Protein AF-A0A351QWR1-F1 (afdb_monomer_lite)

Sequence (88 aa):
MNKIENLLKIRKISLACLFLSVPLCFIGVFSTSALFAIIGISLFLIFILLSILFWKCPYCNYRLPMKFDKDSDIDSVYQCPYCNKKFN

Secondary structure (DSSP, 8-state):
--HHHHHHHHHHHHHHHHHHHHHHHHHHHHSS-HHHHHHHHHHHHHHHHHHHHHSB-TTT-PBPP----TTTSSSS--B-TTT--B--

Structure (mmCIF, N/CA/C/O backbone):
data_AF-A0A351QWR1-F1
#
_entry.id   AF-A0A351QWR1-F1
#
loop_
_atom_site.group_PDB
_atom_site.id
_atom_site.type_symbol
_atom_site.label_atom_id
_atom_site.label_alt_id
_atom_site.label_comp_id
_atom_site.label_asym_id
_atom_site.label_entity_id
_atom_site.label_seq_id
_atom_site.pdbx_PDB_ins_code
_atom_site.Cartn_x
_atom_site.Cartn_y
_atom_site.Cartn_z
_atom_site.occupancy
_atom_site.B_iso_or_equiv
_atom_site.auth_seq_id
_atom_site.auth_comp_id
_atom_site.auth_asym_id
_atom_site.auth_atom_id
_atom_site.pdbx_PDB_model_num
ATOM 1 N N . MET A 1 1 ? -0.638 12.025 19.273 1.00 49.25 1 MET A N 1
ATOM 2 C CA . MET A 1 1 ? -0.486 11.264 18.014 1.00 49.25 1 MET A CA 1
ATOM 3 C C . MET A 1 1 ? -1.109 9.897 18.222 1.00 49.25 1 MET A C 1
ATOM 5 O O . MET A 1 1 ? -0.519 9.056 18.894 1.00 49.25 1 MET A O 1
ATOM 9 N N . ASN A 1 2 ? -2.332 9.708 17.734 1.00 70.56 2 ASN A N 1
ATOM 10 C CA . ASN A 1 2 ? -3.085 8.475 17.941 1.00 70.56 2 ASN A CA 1
ATOM 11 C C . ASN A 1 2 ? -2.539 7.372 17.024 1.00 70.56 2 ASN A C 1
ATOM 13 O O . ASN A 1 2 ? -2.188 7.610 15.868 1.00 70.56 2 ASN A O 1
ATOM 17 N N . LYS A 1 3 ? -2.488 6.129 17.521 1.00 70.12 3 LYS A N 1
ATOM 18 C CA . LYS A 1 3 ? -2.037 4.947 16.754 1.00 70.12 3 LYS A CA 1
ATOM 19 C C . LYS A 1 3 ? -2.772 4.809 15.410 1.00 70.12 3 LYS A C 1
ATOM 21 O O . LYS A 1 3 ? -2.202 4.329 14.437 1.00 70.12 3 LYS A O 1
ATOM 26 N N . ILE A 1 4 ? -4.020 5.268 15.362 1.00 70.56 4 ILE A N 1
ATOM 27 C CA . ILE A 1 4 ? -4.911 5.219 14.201 1.00 70.56 4 ILE A CA 1
ATOM 28 C C . ILE A 1 4 ? -4.509 6.240 13.128 1.00 70.56 4 ILE A C 1
ATOM 30 O O . ILE A 1 4 ? -4.442 5.884 11.955 1.00 70.56 4 ILE A O 1
ATOM 34 N N . GLU A 1 5 ? -4.149 7.467 13.509 1.00 71.56 5 GLU A N 1
ATOM 35 C CA . GLU A 1 5 ? -3.695 8.502 12.567 1.00 71.56 5 GLU A CA 1
ATOM 36 C C . GLU A 1 5 ? -2.437 8.061 11.812 1.00 71.56 5 GLU A C 1
ATOM 38 O O . GLU A 1 5 ? -2.325 8.252 10.601 1.00 71.56 5 GLU A O 1
ATOM 43 N N . ASN A 1 6 ? -1.501 7.417 12.515 1.00 75.56 6 ASN A N 1
ATOM 44 C CA . ASN A 1 6 ? -0.292 6.872 11.903 1.00 75.56 6 ASN A CA 1
ATOM 45 C C . ASN A 1 6 ? -0.620 5.754 10.901 1.00 75.56 6 ASN A C 1
ATOM 47 O O . ASN A 1 6 ? -0.039 5.721 9.819 1.00 75.56 6 ASN A O 1
ATOM 51 N N . LEU A 1 7 ? -1.591 4.884 11.208 1.00 74.06 7 LEU A N 1
ATOM 52 C CA . LEU A 1 7 ? -2.054 3.846 10.280 1.00 74.06 7 LEU A CA 1
ATOM 53 C C . LEU A 1 7 ? -2.687 4.446 9.018 1.00 74.06 7 LEU A C 1
ATOM 55 O O . LEU A 1 7 ? -2.397 3.989 7.912 1.00 74.06 7 LEU A O 1
ATOM 59 N N . LEU A 1 8 ? -3.513 5.486 9.161 1.00 74.94 8 LEU A N 1
ATOM 60 C CA . LEU A 1 8 ? -4.119 6.184 8.024 1.00 74.94 8 LEU A CA 1
ATOM 61 C C . LEU A 1 8 ? -3.061 6.885 7.160 1.00 74.94 8 LEU A C 1
ATOM 63 O O . LEU A 1 8 ? -3.106 6.779 5.933 1.00 74.94 8 LEU A O 1
ATOM 67 N N . LYS A 1 9 ? -2.066 7.536 7.778 1.00 76.31 9 LYS A N 1
ATOM 68 C CA . LYS A 1 9 ? -0.923 8.128 7.061 1.00 76.31 9 LYS A CA 1
ATOM 69 C C . LYS A 1 9 ? -0.144 7.075 6.273 1.00 76.31 9 LYS A C 1
ATOM 71 O O . LYS A 1 9 ? 0.118 7.287 5.093 1.00 76.31 9 LYS A O 1
ATOM 76 N N . ILE A 1 10 ? 0.158 5.922 6.876 1.00 78.62 10 ILE A N 1
ATOM 77 C CA . ILE A 1 10 ? 0.863 4.819 6.201 1.00 78.62 10 ILE A CA 1
ATOM 78 C C . ILE A 1 10 ? 0.067 4.308 4.993 1.00 78.62 10 ILE A C 1
ATOM 80 O O . ILE A 1 10 ? 0.652 4.085 3.935 1.00 78.62 10 ILE A O 1
ATOM 84 N N . ARG A 1 11 ? -1.263 4.177 5.101 1.00 78.88 11 ARG A N 1
ATOM 85 C CA . ARG A 1 11 ? -2.111 3.788 3.958 1.00 78.88 11 ARG A CA 1
ATOM 86 C C . ARG A 1 11 ? -2.041 4.795 2.813 1.00 78.88 11 ARG A C 1
ATOM 88 O O . ARG A 1 11 ? -1.866 4.382 1.670 1.00 78.88 11 ARG A O 1
ATOM 95 N N . LYS A 1 12 ? -2.127 6.098 3.109 1.00 78.88 12 LYS A N 1
ATOM 96 C CA . LYS A 1 12 ? -1.997 7.163 2.096 1.00 78.88 12 LYS A CA 1
ATOM 97 C C . LYS A 1 12 ? -0.621 7.125 1.417 1.00 78.88 12 LYS A C 1
ATOM 99 O O . LYS A 1 12 ? -0.545 7.208 0.195 1.00 78.88 12 LYS A O 1
ATOM 104 N N . ILE A 1 13 ? 0.449 6.920 2.188 1.00 81.50 13 ILE A N 1
ATOM 105 C CA . ILE A 1 13 ? 1.819 6.778 1.665 1.00 81.50 13 ILE A CA 1
ATOM 106 C C . ILE A 1 13 ? 1.945 5.538 0.771 1.00 81.50 13 ILE A C 1
ATOM 108 O O . ILE A 1 13 ? 2.527 5.615 -0.307 1.00 81.50 13 ILE A O 1
ATOM 112 N N . SER A 1 14 ? 1.369 4.408 1.186 1.00 80.00 14 SER A N 1
ATOM 113 C CA . SER A 1 14 ? 1.351 3.170 0.403 1.00 80.00 14 SER A CA 1
ATOM 114 C C . SER A 1 14 ? 0.685 3.401 -0.961 1.00 80.00 14 SER A C 1
ATOM 116 O O . SER A 1 14 ? 1.287 3.126 -1.995 1.00 80.00 14 SER A O 1
ATOM 118 N N . LEU A 1 15 ? -0.496 4.019 -0.989 1.00 79.81 15 LEU A N 1
ATOM 119 C CA . LEU A 1 15 ? -1.180 4.398 -2.231 1.00 79.81 15 LEU A CA 1
ATOM 120 C C . LEU A 1 15 ? -0.363 5.326 -3.129 1.00 79.81 15 LEU A C 1
ATOM 122 O O . LEU A 1 15 ? -0.297 5.094 -4.333 1.00 79.81 15 LEU A O 1
ATOM 126 N N . ALA A 1 16 ? 0.280 6.345 -2.557 1.00 81.38 16 ALA A N 1
ATOM 127 C CA . ALA A 1 16 ? 1.166 7.224 -3.315 1.00 81.38 16 ALA A CA 1
ATOM 128 C C . ALA A 1 16 ? 2.340 6.444 -3.933 1.00 81.38 16 ALA A C 1
ATOM 130 O O . ALA A 1 16 ? 2.703 6.679 -5.082 1.00 81.38 16 ALA A O 1
ATOM 131 N N . CYS A 1 17 ? 2.886 5.467 -3.206 1.00 79.81 17 CYS A N 1
ATOM 132 C CA . CYS A 1 17 ? 3.951 4.585 -3.680 1.00 79.81 17 CYS A CA 1
ATOM 133 C C . CYS A 1 17 ? 3.496 3.718 -4.869 1.00 79.81 17 CYS A C 1
ATOM 135 O O . CYS A 1 17 ? 4.234 3.594 -5.843 1.00 79.81 17 CYS A O 1
ATOM 137 N N . LEU A 1 18 ? 2.263 3.192 -4.843 1.00 82.00 18 LEU A N 1
ATOM 138 C CA . LEU A 1 18 ? 1.667 2.510 -6.000 1.00 82.00 18 LEU A CA 1
ATOM 139 C C . LEU A 1 18 ? 1.473 3.466 -7.180 1.00 82.00 18 LEU A C 1
ATOM 141 O O . LEU A 1 18 ? 1.819 3.136 -8.311 1.00 82.00 18 LEU A O 1
ATOM 145 N N . PHE A 1 19 ? 0.942 4.662 -6.932 1.00 84.44 19 PHE A N 1
ATOM 146 C CA . PHE A 1 19 ? 0.711 5.629 -8.001 1.00 84.44 19 PHE A CA 1
ATOM 147 C C . PHE A 1 19 ? 2.018 6.080 -8.668 1.00 84.44 19 PHE A C 1
ATOM 149 O O . PHE A 1 19 ? 2.024 6.366 -9.859 1.00 84.44 19 PHE A O 1
ATOM 156 N N . LEU A 1 20 ? 3.130 6.092 -7.926 1.00 83.62 20 LEU A N 1
ATOM 157 C CA . LEU A 1 20 ? 4.470 6.354 -8.452 1.00 83.62 20 LEU A CA 1
ATOM 158 C C . LEU A 1 20 ? 5.095 5.139 -9.150 1.00 83.62 20 LEU A C 1
ATOM 160 O O . LEU A 1 20 ? 5.822 5.317 -10.125 1.00 83.62 20 LEU A O 1
ATOM 164 N N . SER A 1 21 ? 4.827 3.911 -8.694 1.00 82.81 21 SER A N 1
ATOM 165 C CA . SER A 1 21 ? 5.425 2.713 -9.296 1.00 82.81 21 SER A CA 1
ATOM 166 C C . SER A 1 21 ? 4.884 2.426 -10.697 1.00 82.81 21 SER A C 1
ATOM 168 O O . SER A 1 21 ? 5.652 2.032 -11.569 1.00 82.81 21 SER A O 1
ATOM 170 N N . VAL A 1 22 ? 3.598 2.687 -10.950 1.00 83.44 22 VAL A N 1
ATOM 171 C CA . VAL A 1 22 ? 2.955 2.479 -12.260 1.00 83.44 22 VAL A CA 1
ATOM 172 C C . VAL A 1 22 ? 3.651 3.244 -13.403 1.00 83.44 22 VAL A C 1
ATOM 174 O O . VAL A 1 22 ? 4.074 2.593 -14.363 1.00 83.44 22 VAL A O 1
ATOM 177 N N . PRO A 1 23 ? 3.835 4.580 -13.345 1.00 84.62 23 PRO A N 1
ATOM 178 C CA . PRO A 1 23 ? 4.530 5.318 -14.396 1.00 84.62 23 PRO A CA 1
ATOM 179 C C . PRO A 1 23 ? 6.021 4.970 -14.465 1.00 84.62 23 PRO A C 1
ATOM 181 O O . PRO A 1 23 ? 6.569 4.924 -15.563 1.00 84.62 23 PRO A O 1
ATOM 184 N N . LEU A 1 24 ? 6.679 4.661 -13.338 1.00 83.06 24 LEU A N 1
ATOM 185 C CA . LEU A 1 24 ? 8.079 4.217 -13.340 1.00 83.06 24 LEU A CA 1
ATOM 186 C C . LEU A 1 24 ? 8.261 2.896 -14.094 1.00 83.06 24 LEU A C 1
ATOM 188 O O . LEU A 1 24 ? 9.173 2.780 -14.910 1.00 83.06 24 LEU A O 1
ATOM 192 N N . CYS A 1 25 ? 7.384 1.920 -13.852 1.00 80.00 25 CYS A N 1
ATOM 193 C CA . CYS A 1 25 ? 7.374 0.661 -14.590 1.00 80.00 25 CYS A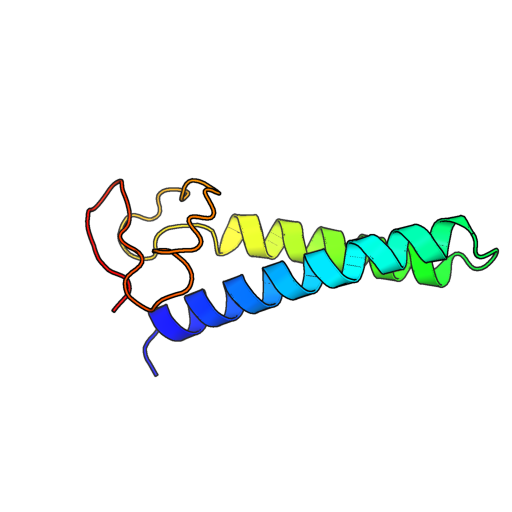 CA 1
ATOM 194 C C . CYS A 1 25 ? 7.118 0.905 -16.079 1.00 80.00 25 CYS A C 1
ATOM 196 O O . CYS A 1 25 ? 7.797 0.313 -16.911 1.00 80.00 25 CYS A O 1
ATOM 198 N N . PHE A 1 26 ? 6.192 1.808 -16.419 1.00 82.50 26 PHE A N 1
ATOM 199 C CA . PHE A 1 26 ? 5.895 2.149 -17.809 1.00 82.50 26 PHE A CA 1
ATOM 200 C C . PHE A 1 26 ? 7.113 2.755 -18.522 1.00 82.50 26 PHE A C 1
ATOM 202 O O . PHE A 1 26 ? 7.477 2.299 -19.599 1.00 82.50 26 PHE A O 1
ATOM 209 N N . ILE A 1 27 ? 7.806 3.711 -17.896 1.00 83.69 27 ILE A N 1
ATOM 210 C CA . ILE A 1 27 ? 9.042 4.310 -18.431 1.00 83.69 27 ILE A CA 1
ATOM 211 C C . ILE A 1 27 ? 10.166 3.266 -18.520 1.00 83.69 27 ILE A C 1
ATOM 213 O O . ILE A 1 27 ? 10.940 3.266 -19.477 1.00 83.69 27 ILE A O 1
ATOM 217 N N . GLY A 1 28 ? 10.235 2.343 -17.558 1.00 79.00 28 GLY A N 1
ATOM 218 C CA . GLY A 1 28 ? 11.200 1.246 -17.545 1.00 79.00 28 GLY A CA 1
ATOM 219 C C . GLY A 1 28 ? 11.065 0.285 -18.728 1.00 79.00 28 GLY A C 1
ATOM 220 O O . GLY A 1 28 ? 12.077 -0.240 -19.172 1.00 79.00 28 GLY A O 1
ATOM 221 N N . VAL A 1 29 ? 9.862 0.096 -19.284 1.00 77.50 29 VAL A N 1
ATOM 222 C CA . VAL A 1 29 ? 9.647 -0.747 -20.480 1.00 77.50 29 VAL A CA 1
ATOM 223 C C . VAL A 1 29 ? 10.270 -0.129 -21.735 1.00 77.50 29 VAL A C 1
ATOM 225 O O . VAL A 1 29 ? 10.768 -0.853 -22.592 1.00 77.50 29 VAL A O 1
ATOM 228 N N . PHE A 1 30 ? 10.268 1.201 -21.844 1.00 80.62 30 PHE A N 1
ATOM 229 C CA . PHE A 1 30 ? 10.853 1.916 -22.986 1.00 80.62 30 PHE A CA 1
ATOM 230 C C . PHE A 1 30 ? 12.345 2.227 -22.806 1.00 80.62 30 PHE A C 1
ATOM 232 O O . PHE A 1 30 ? 13.012 2.626 -23.760 1.00 80.62 30 PHE A O 1
ATOM 239 N N . SER A 1 31 ? 12.877 2.059 -21.596 1.00 75.12 31 SER A N 1
ATOM 240 C CA . SER A 1 31 ? 14.282 2.299 -21.283 1.00 75.12 31 SER A CA 1
ATOM 241 C C . SER A 1 31 ? 15.093 1.012 -21.427 1.00 75.12 31 SER A C 1
ATOM 243 O O . SER A 1 31 ? 14.711 -0.039 -20.928 1.00 75.12 31 SER A O 1
ATOM 245 N N . THR A 1 32 ? 16.267 1.086 -22.052 1.00 71.94 32 THR A N 1
ATOM 246 C CA . THR A 1 32 ? 17.206 -0.050 -22.151 1.00 71.94 32 THR A CA 1
ATOM 247 C C . THR A 1 32 ? 17.848 -0.411 -20.808 1.00 71.94 32 THR A C 1
ATOM 249 O O . THR A 1 32 ? 18.480 -1.457 -20.671 1.00 71.94 32 THR A O 1
ATOM 252 N N . SER A 1 33 ? 17.690 0.449 -19.798 1.00 73.69 33 SER A N 1
ATOM 253 C CA . SER A 1 33 ? 18.261 0.261 -18.468 1.00 73.69 33 SER A CA 1
ATOM 254 C C . SER A 1 33 ? 17.285 -0.455 -17.528 1.00 73.69 33 SER A C 1
ATOM 256 O O . SER A 1 33 ? 16.249 0.081 -17.134 1.00 73.69 33 SER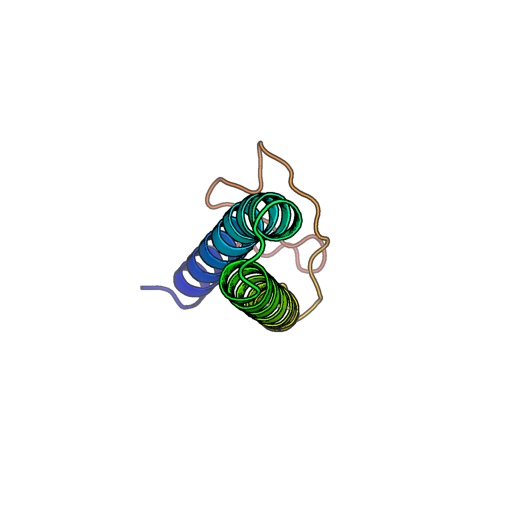 A O 1
ATOM 258 N N . ALA A 1 34 ? 17.662 -1.659 -17.087 1.00 80.00 34 ALA A N 1
ATOM 259 C CA . ALA A 1 34 ? 16.867 -2.478 -16.164 1.00 80.00 34 ALA A CA 1
ATOM 260 C C . ALA A 1 34 ? 16.652 -1.838 -14.774 1.00 80.00 34 ALA A C 1
ATOM 262 O O . ALA A 1 34 ? 15.807 -2.292 -14.005 1.00 80.00 34 ALA A O 1
ATOM 263 N N . LEU A 1 35 ? 17.390 -0.773 -14.442 1.00 82.88 35 LEU A N 1
ATOM 264 C CA . LEU A 1 35 ? 17.324 -0.096 -13.144 1.00 82.88 35 LEU A CA 1
ATOM 265 C C . LEU A 1 35 ? 15.922 0.443 -12.831 1.00 82.88 35 LEU A C 1
ATOM 267 O O . LEU A 1 35 ? 15.423 0.237 -11.725 1.00 82.88 35 LEU A O 1
ATOM 271 N N . PHE A 1 36 ? 15.259 1.078 -13.801 1.00 79.75 36 PHE A N 1
ATOM 272 C CA . PHE A 1 36 ? 13.915 1.631 -13.600 1.00 79.75 36 PHE A CA 1
ATOM 273 C C . PHE A 1 36 ? 12.869 0.539 -13.364 1.00 79.75 36 PHE A C 1
ATOM 275 O O . PHE A 1 36 ? 11.993 0.702 -12.514 1.00 79.75 36 PHE A O 1
ATOM 282 N N . ALA A 1 37 ? 13.004 -0.599 -14.051 1.00 80.75 37 ALA A N 1
ATOM 283 C CA . ALA A 1 37 ? 12.142 -1.755 -13.842 1.00 80.75 37 ALA A CA 1
ATOM 284 C C . ALA A 1 37 ? 12.340 -2.362 -12.442 1.00 80.75 37 ALA A C 1
ATOM 286 O O . ALA A 1 37 ? 11.361 -2.624 -11.746 1.00 80.75 37 ALA A O 1
ATOM 287 N N . ILE A 1 38 ? 13.589 -2.520 -11.984 1.00 86.69 38 ILE A N 1
ATOM 288 C CA . ILE A 1 38 ? 13.900 -3.052 -10.645 1.00 86.69 38 ILE A CA 1
ATOM 289 C C . ILE A 1 38 ? 13.331 -2.143 -9.549 1.00 86.69 38 ILE A C 1
ATOM 291 O O . ILE A 1 38 ? 12.677 -2.625 -8.621 1.00 86.69 38 ILE A O 1
ATOM 295 N N . ILE A 1 39 ? 13.532 -0.826 -9.667 1.00 87.62 39 ILE A N 1
ATOM 296 C CA . ILE A 1 39 ? 12.996 0.152 -8.713 1.00 87.62 39 ILE A CA 1
ATOM 297 C C . ILE A 1 39 ? 11.464 0.085 -8.709 1.00 87.62 39 ILE A C 1
ATOM 299 O O . ILE A 1 39 ? 10.871 -0.079 -7.644 1.00 87.62 39 ILE A O 1
ATOM 303 N N . GLY A 1 40 ? 10.817 0.104 -9.877 1.00 84.81 40 GLY A N 1
ATOM 304 C CA . GLY A 1 40 ? 9.360 0.004 -9.986 1.00 84.81 40 GLY A CA 1
ATOM 305 C C . GLY A 1 40 ? 8.788 -1.266 -9.342 1.00 84.81 40 GLY A C 1
ATOM 306 O O . GLY A 1 40 ? 7.859 -1.185 -8.534 1.00 84.81 40 GLY A O 1
ATOM 307 N N . ILE A 1 41 ? 9.392 -2.428 -9.615 1.00 86.44 41 ILE A N 1
ATOM 308 C CA . ILE A 1 41 ? 8.990 -3.718 -9.031 1.00 86.44 41 ILE A CA 1
ATOM 309 C C . ILE A 1 41 ? 9.178 -3.715 -7.510 1.00 86.44 41 ILE A C 1
ATOM 311 O O . ILE A 1 41 ? 8.289 -4.161 -6.783 1.00 86.44 41 ILE A O 1
ATOM 315 N N . SER A 1 42 ? 10.297 -3.187 -7.005 1.00 88.69 42 SER A N 1
ATOM 316 C CA . SER A 1 42 ? 10.541 -3.120 -5.559 1.00 88.69 42 SER A CA 1
ATOM 317 C C . SER A 1 42 ? 9.514 -2.241 -4.834 1.00 88.69 42 SER A C 1
ATOM 319 O O . SER A 1 42 ? 8.953 -2.676 -3.827 1.00 88.69 42 SER A O 1
ATOM 321 N N . LEU A 1 43 ? 9.177 -1.063 -5.378 1.00 84.69 43 LEU A N 1
ATOM 322 C CA . LEU A 1 43 ? 8.117 -0.206 -4.834 1.00 84.69 43 LEU A CA 1
ATOM 323 C C . LEU A 1 43 ? 6.754 -0.908 -4.862 1.00 84.69 43 LEU A C 1
ATOM 325 O O . LEU A 1 43 ? 5.984 -0.810 -3.907 1.00 84.69 43 LEU A O 1
ATOM 329 N N . PHE A 1 44 ? 6.460 -1.644 -5.933 1.00 85.00 44 PHE A N 1
ATOM 330 C CA . PHE A 1 44 ? 5.214 -2.393 -6.058 1.00 85.00 44 PHE A CA 1
ATOM 331 C C . PHE A 1 44 ? 5.103 -3.527 -5.026 1.00 85.00 44 PHE A C 1
ATOM 333 O O . PHE A 1 44 ? 4.056 -3.695 -4.399 1.00 85.00 44 PHE A O 1
ATOM 340 N N . LEU A 1 45 ? 6.187 -4.263 -4.770 1.00 88.00 45 LEU A N 1
ATOM 341 C CA . LEU A 1 45 ? 6.224 -5.286 -3.720 1.00 88.00 45 LEU A CA 1
ATOM 342 C C . LEU A 1 45 ? 6.049 -4.681 -2.322 1.00 88.00 45 LEU A C 1
ATOM 344 O O . LEU A 1 45 ? 5.273 -5.206 -1.520 1.00 88.00 45 LEU A O 1
ATOM 348 N N . ILE A 1 46 ? 6.713 -3.555 -2.039 1.00 87.38 46 ILE A N 1
ATOM 349 C CA . ILE A 1 46 ? 6.540 -2.821 -0.777 1.00 87.38 46 ILE A CA 1
ATOM 350 C C . ILE A 1 46 ? 5.080 -2.390 -0.618 1.00 87.38 46 ILE A C 1
ATOM 352 O O . ILE A 1 46 ? 4.501 -2.574 0.453 1.00 87.38 46 ILE A O 1
ATOM 356 N N . PHE A 1 47 ? 4.455 -1.876 -1.680 1.00 85.69 47 PHE A N 1
ATOM 357 C CA . PHE A 1 47 ? 3.036 -1.540 -1.667 1.00 85.69 47 PHE A CA 1
ATOM 358 C C . PHE A 1 47 ? 2.159 -2.743 -1.301 1.00 85.69 47 PHE A C 1
ATOM 360 O O . PHE A 1 47 ? 1.313 -2.618 -0.417 1.00 85.69 47 PHE A O 1
ATOM 367 N N . ILE A 1 48 ? 2.368 -3.906 -1.928 1.00 84.06 48 ILE A N 1
ATOM 368 C CA . ILE A 1 48 ? 1.587 -5.118 -1.639 1.00 84.06 48 ILE A CA 1
ATOM 369 C C . ILE A 1 48 ? 1.724 -5.508 -0.165 1.00 84.06 48 ILE A C 1
ATOM 371 O O . ILE A 1 48 ? 0.716 -5.769 0.495 1.00 84.06 48 ILE A O 1
ATOM 375 N N . LEU A 1 49 ? 2.947 -5.512 0.370 1.00 86.75 49 LEU A N 1
ATOM 376 C CA . LEU A 1 49 ? 3.202 -5.857 1.769 1.00 86.75 49 LEU A CA 1
ATOM 377 C C . LEU A 1 49 ? 2.518 -4.878 2.726 1.00 86.75 49 LEU A C 1
ATOM 379 O O . LEU A 1 49 ? 1.798 -5.302 3.632 1.00 86.75 49 LEU A O 1
ATOM 383 N N . LEU A 1 50 ? 2.697 -3.573 2.502 1.00 82.56 50 LEU A N 1
ATOM 384 C CA . LEU A 1 50 ? 2.074 -2.530 3.316 1.00 82.56 50 LEU A CA 1
ATOM 385 C C . LEU A 1 50 ? 0.549 -2.597 3.234 1.00 82.56 50 LEU A C 1
ATOM 387 O O . LEU A 1 50 ? -0.122 -2.477 4.256 1.00 82.56 50 LEU A O 1
ATOM 391 N N . SER A 1 51 ? -0.001 -2.846 2.048 1.00 80.19 51 SER A N 1
ATOM 392 C CA . SER A 1 51 ? -1.433 -3.033 1.859 1.00 80.19 51 SER A CA 1
ATOM 393 C C . SER A 1 51 ? -1.916 -4.254 2.649 1.00 80.19 51 SER A C 1
ATOM 395 O O . SER A 1 51 ? -2.772 -4.136 3.513 1.00 80.19 51 SER A O 1
ATOM 397 N N . ILE A 1 52 ? -1.307 -5.430 2.517 1.00 79.12 52 ILE A N 1
ATOM 398 C CA . ILE A 1 52 ? -1.771 -6.625 3.244 1.00 79.12 52 ILE A CA 1
ATOM 399 C C . ILE A 1 52 ? -1.672 -6.469 4.775 1.00 79.12 52 ILE A C 1
ATOM 401 O O . ILE A 1 52 ? -2.565 -6.933 5.498 1.00 79.12 52 ILE A O 1
ATOM 405 N N . LEU A 1 53 ? -0.609 -5.832 5.271 1.00 78.19 53 LEU A N 1
ATOM 406 C CA . LEU A 1 53 ? -0.372 -5.625 6.702 1.00 78.19 53 LEU A CA 1
ATOM 407 C C . LEU A 1 53 ? -1.298 -4.561 7.292 1.00 78.19 53 LEU A C 1
ATOM 409 O O . LEU A 1 53 ? -1.933 -4.796 8.322 1.00 78.19 53 LEU A O 1
ATOM 413 N N . PHE A 1 54 ? -1.387 -3.402 6.640 1.00 76.31 54 PHE A N 1
ATOM 414 C CA . PHE A 1 54 ? -2.047 -2.222 7.192 1.00 76.31 54 PHE A CA 1
ATOM 415 C C . PHE A 1 54 ? -3.478 -2.025 6.685 1.00 76.31 54 PHE A C 1
ATOM 417 O O . PHE A 1 54 ? -4.222 -1.240 7.278 1.00 76.31 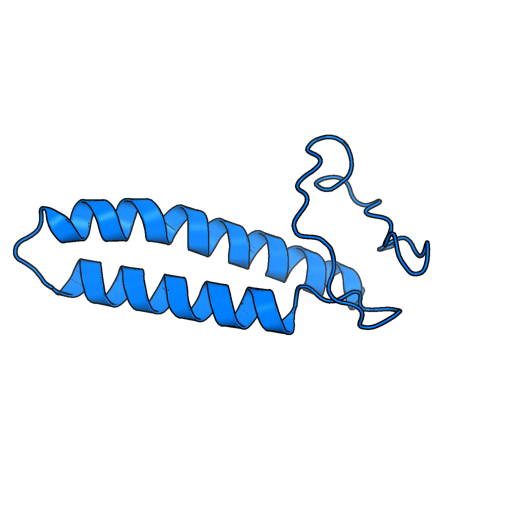54 PHE A O 1
ATOM 424 N N . TRP A 1 55 ? -3.934 -2.767 5.670 1.00 76.62 55 TRP A N 1
ATOM 425 C CA . TRP A 1 55 ? -5.321 -2.764 5.172 1.00 76.62 55 TRP A CA 1
ATOM 426 C C . TRP A 1 55 ? -6.253 -3.665 5.998 1.00 76.62 55 TRP A C 1
ATOM 428 O O . TRP A 1 55 ? -7.089 -4.420 5.495 1.00 76.62 55 TRP A O 1
ATOM 438 N N . LYS A 1 56 ? -6.103 -3.582 7.320 1.00 77.69 56 LYS A N 1
ATOM 439 C CA . LYS A 1 56 ? -6.954 -4.232 8.319 1.00 77.69 56 LYS A CA 1
ATOM 440 C C . LYS A 1 56 ? -7.510 -3.191 9.271 1.00 77.69 56 LYS A C 1
ATOM 442 O O . LYS A 1 56 ? -6.846 -2.205 9.581 1.00 77.69 56 LYS A O 1
ATOM 447 N N . CYS A 1 57 ? -8.736 -3.380 9.734 1.00 76.31 57 CYS A N 1
ATOM 448 C CA . CYS A 1 57 ? -9.316 -2.489 10.729 1.00 76.31 57 CYS A CA 1
ATOM 449 C C . CYS A 1 57 ? -8.547 -2.605 12.064 1.00 76.31 57 CYS A C 1
ATOM 451 O O . CYS A 1 57 ? -8.514 -3.703 12.612 1.00 76.31 57 CYS A O 1
ATOM 453 N N . PRO A 1 58 ? -7.981 -1.526 12.642 1.00 75.50 58 PRO A N 1
ATOM 454 C CA . PRO A 1 58 ? -7.314 -1.570 13.950 1.00 75.50 58 PRO A CA 1
ATOM 455 C C . PRO A 1 58 ? -8.197 -2.034 15.117 1.00 75.50 58 PRO A C 1
ATOM 457 O O . PRO A 1 58 ? -7.658 -2.393 16.158 1.00 75.50 58 PRO A O 1
ATOM 460 N N . TYR A 1 59 ? -9.527 -2.024 14.971 1.00 78.38 59 TYR A N 1
ATOM 461 C CA . TYR A 1 59 ? -10.444 -2.442 16.034 1.00 78.38 59 TYR A CA 1
ATOM 462 C C . TYR A 1 59 ? -10.865 -3.907 15.940 1.00 78.38 59 TYR A C 1
ATOM 464 O O . TYR A 1 59 ? -10.890 -4.593 16.953 1.00 78.38 59 TYR A O 1
ATOM 472 N N . CYS A 1 60 ? -11.229 -4.385 14.746 1.00 81.50 60 CYS A N 1
ATOM 473 C CA . CYS A 1 60 ? -11.729 -5.751 14.562 1.00 81.50 60 CYS A CA 1
ATOM 474 C C . CYS A 1 60 ? -10.754 -6.675 13.823 1.00 81.50 60 CYS A C 1
ATOM 476 O O . CYS A 1 60 ? -11.052 -7.851 13.663 1.00 81.50 60 CYS A O 1
ATOM 478 N N . ASN A 1 61 ? -9.612 -6.166 13.346 1.00 77.06 61 ASN A N 1
ATOM 479 C CA . ASN A 1 61 ? -8.615 -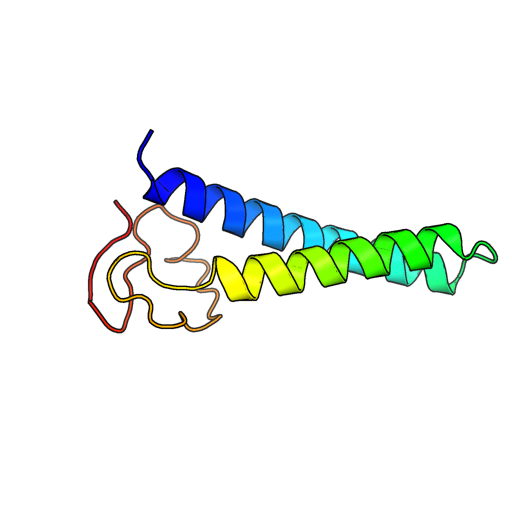6.879 12.535 1.00 77.06 61 ASN A CA 1
ATOM 480 C C . ASN A 1 61 ? -9.135 -7.515 11.230 1.00 77.06 61 ASN A C 1
ATOM 482 O O . ASN A 1 61 ? -8.353 -8.131 10.503 1.00 77.06 61 ASN A O 1
ATOM 486 N N . TYR A 1 62 ? -10.406 -7.309 10.871 1.00 81.06 62 TYR A N 1
ATOM 487 C CA . TYR A 1 62 ? -10.944 -7.717 9.576 1.00 81.06 62 TYR A CA 1
ATOM 488 C C . TYR A 1 62 ? -10.313 -6.909 8.441 1.00 81.06 62 TYR A C 1
ATOM 490 O O . TYR A 1 62 ? -10.050 -5.705 8.571 1.00 81.06 62 TYR A O 1
ATOM 498 N N . ARG A 1 63 ? -10.078 -7.587 7.313 1.00 74.88 63 ARG A N 1
ATOM 499 C CA . ARG A 1 63 ? -9.593 -6.966 6.079 1.00 74.88 63 ARG A CA 1
ATOM 500 C C . ARG A 1 63 ? -10.681 -6.036 5.546 1.00 74.88 63 ARG A C 1
ATOM 502 O O . ARG A 1 63 ? -11.809 -6.461 5.305 1.00 74.88 63 ARG A O 1
ATOM 509 N N . LEU A 1 64 ? -10.340 -4.761 5.402 1.00 73.44 64 LEU A N 1
ATOM 510 C CA . LEU A 1 64 ? -11.285 -3.756 4.924 1.00 73.44 64 LEU A CA 1
ATOM 511 C C . LEU A 1 64 ? -11.497 -3.932 3.416 1.00 73.44 64 LEU A C 1
ATOM 513 O O . LEU A 1 64 ? -10.535 -4.253 2.711 1.00 73.44 64 LEU A O 1
ATOM 517 N N . PRO A 1 65 ? -12.725 -3.739 2.905 1.00 69.69 65 PRO A N 1
ATOM 518 C CA . PRO A 1 65 ? -12.934 -3.720 1.468 1.00 69.69 65 PRO A CA 1
ATOM 519 C C . PRO A 1 65 ? -12.111 -2.575 0.875 1.00 69.69 65 PRO A C 1
ATOM 521 O O . PRO A 1 65 ? -12.099 -1.467 1.406 1.00 69.69 65 PRO A O 1
ATOM 524 N N . MET A 1 6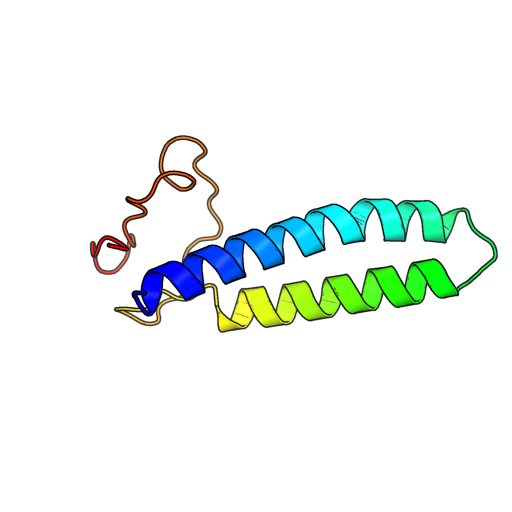6 ? -11.409 -2.844 -0.223 1.00 63.03 66 MET A N 1
ATOM 525 C CA . MET A 1 66 ? -10.670 -1.836 -0.985 1.00 63.03 66 MET A CA 1
ATOM 526 C C . MET A 1 66 ? -11.654 -1.060 -1.873 1.00 63.03 66 MET A C 1
ATOM 528 O O . MET A 1 66 ? -11.535 -1.030 -3.092 1.00 63.03 66 MET A O 1
ATOM 532 N N . LYS A 1 67 ? -12.708 -0.525 -1.249 1.00 60.22 67 LYS A N 1
ATOM 533 C CA . LYS A 1 67 ? -13.604 0.452 -1.858 1.00 60.22 67 LYS A CA 1
ATOM 534 C C . LYS A 1 67 ? -13.000 1.818 -1.558 1.00 60.22 67 LYS A C 1
ATOM 536 O O . LYS A 1 67 ? -12.570 2.038 -0.434 1.00 60.22 67 LYS A O 1
ATOM 541 N N . PHE A 1 68 ? -12.883 2.642 -2.591 1.00 55.09 68 PHE A N 1
ATOM 542 C CA . PHE A 1 68 ? -12.498 4.043 -2.484 1.00 55.09 68 PHE A CA 1
ATOM 543 C C . PHE A 1 68 ? -13.757 4.853 -2.726 1.00 55.09 68 PHE A C 1
ATOM 545 O O . PHE A 1 68 ? -14.104 5.120 -3.876 1.00 55.09 68 PHE A O 1
ATOM 552 N N . ASP A 1 69 ? -14.456 5.195 -1.658 1.00 55.53 69 ASP A N 1
ATOM 553 C CA . ASP A 1 69 ? -15.513 6.186 -1.722 1.00 55.53 69 ASP A CA 1
ATOM 554 C C . ASP A 1 69 ? -14.874 7.566 -1.526 1.00 55.53 69 ASP A C 1
ATOM 556 O O . ASP A 1 69 ? -14.380 7.901 -0.445 1.00 55.53 69 ASP A O 1
ATOM 560 N N . LYS A 1 70 ? -14.792 8.349 -2.611 1.00 49.56 70 LYS A N 1
ATOM 561 C CA . LYS A 1 70 ? -14.116 9.661 -2.625 1.00 49.56 70 LYS A CA 1
ATOM 562 C C . LYS A 1 70 ? -14.685 10.618 -1.574 1.00 49.56 70 LYS A C 1
ATOM 564 O O . LYS A 1 70 ? -13.929 11.439 -1.064 1.00 49.56 70 LYS A O 1
ATOM 569 N N . ASP A 1 71 ? -15.964 10.457 -1.243 1.00 49.41 71 ASP A N 1
ATOM 570 C CA . ASP A 1 71 ? -16.706 11.348 -0.355 1.00 49.41 71 ASP A CA 1
ATOM 571 C C . ASP A 1 71 ? -16.675 10.913 1.125 1.00 49.41 71 ASP A C 1
ATOM 573 O O . ASP A 1 71 ? -16.987 11.722 1.995 1.00 49.41 71 ASP A O 1
ATOM 577 N N . SER A 1 72 ? -16.267 9.674 1.455 1.00 51.12 72 SER A N 1
ATOM 578 C CA . SER A 1 72 ? -16.225 9.187 2.852 1.00 51.12 72 SER A CA 1
ATOM 579 C C . SER A 1 72 ? -14.887 8.616 3.329 1.00 51.12 72 SER A C 1
ATOM 581 O O . SER A 1 72 ? -14.680 8.501 4.537 1.00 51.12 72 SER A O 1
ATOM 583 N N . ASP A 1 73 ? -13.972 8.253 2.422 1.00 50.56 73 ASP A N 1
ATOM 584 C CA . ASP A 1 73 ? -12.731 7.544 2.781 1.00 50.56 73 ASP A CA 1
ATOM 585 C C . ASP A 1 73 ? -11.501 8.459 2.886 1.00 50.56 73 ASP A C 1
ATOM 587 O O . ASP A 1 73 ? -10.477 8.071 3.459 1.00 50.56 73 ASP A O 1
ATOM 591 N N . ILE A 1 74 ? -11.574 9.671 2.323 1.00 51.03 74 ILE A N 1
ATOM 592 C CA . ILE A 1 74 ? -10.469 10.645 2.338 1.00 51.03 74 ILE A CA 1
ATOM 593 C C . ILE A 1 74 ? -10.545 11.556 3.571 1.00 51.03 74 ILE A C 1
ATOM 595 O O . ILE A 1 74 ? -9.486 11.924 4.108 1.00 51.03 74 ILE A O 1
ATOM 599 N N . ASP A 1 75 ? -11.765 11.827 4.041 1.00 46.81 75 ASP A N 1
ATOM 600 C CA . ASP A 1 75 ? -12.049 12.555 5.271 1.00 46.81 75 ASP A CA 1
ATOM 601 C C . ASP A 1 75 ? -12.014 11.635 6.495 1.00 46.81 75 ASP A C 1
ATOM 603 O O . ASP A 1 75 ? -12.252 10.431 6.435 1.00 46.81 75 ASP A O 1
ATOM 607 N N . SER A 1 76 ? -11.644 12.214 7.630 1.00 53.34 76 SER A N 1
ATOM 608 C CA . SER A 1 76 ? -11.260 11.609 8.914 1.00 53.34 76 SER A CA 1
ATOM 609 C C . SER A 1 76 ? -12.327 10.755 9.627 1.00 53.34 76 SER A C 1
ATOM 611 O O . SER A 1 76 ? -12.230 10.519 10.827 1.00 53.34 76 SER A O 1
ATOM 613 N N . VAL A 1 77 ? -13.344 10.264 8.918 1.00 57.69 77 VAL A N 1
ATOM 614 C CA . VAL A 1 77 ? -14.506 9.558 9.476 1.00 57.69 77 VAL A CA 1
ATOM 615 C C . VAL A 1 77 ? -14.751 8.232 8.754 1.00 57.69 77 VAL A C 1
ATOM 617 O O . VAL A 1 77 ? -15.883 7.760 8.671 1.00 57.69 77 VAL A O 1
ATOM 620 N N . TYR A 1 78 ? -13.699 7.581 8.249 1.00 66.62 78 TYR A N 1
ATOM 621 C CA . TYR A 1 78 ? -13.866 6.242 7.693 1.00 66.62 78 TYR A CA 1
ATOM 622 C C . TYR A 1 78 ? -14.424 5.300 8.781 1.00 66.62 78 TYR A C 1
ATOM 624 O O . TYR A 1 78 ? -13.866 5.163 9.877 1.00 66.62 78 TYR A O 1
ATOM 632 N N . GLN A 1 79 ? -15.578 4.693 8.503 1.00 70.81 79 GLN A N 1
ATOM 633 C CA . GLN A 1 79 ? -16.276 3.786 9.409 1.00 70.81 79 GLN A CA 1
ATOM 634 C C . GLN A 1 79 ? -16.110 2.358 8.901 1.00 70.81 79 GLN A C 1
ATOM 636 O O . GLN A 1 79 ? -16.456 2.035 7.767 1.00 70.81 79 GLN A O 1
ATOM 641 N N . CYS A 1 80 ? -15.581 1.474 9.746 1.00 75.50 80 CYS A N 1
ATOM 642 C CA . CYS A 1 80 ? -15.417 0.081 9.354 1.00 75.50 80 CYS A CA 1
ATOM 643 C C . CYS A 1 80 ? -16.793 -0.595 9.180 1.00 75.50 80 CYS A C 1
ATOM 645 O O . CYS A 1 80 ? -17.547 -0.640 10.153 1.00 75.50 80 CYS A O 1
ATOM 647 N N . PRO A 1 81 ? -17.099 -1.214 8.022 1.00 74.06 81 PRO A N 1
ATOM 648 C CA . PRO A 1 81 ? -18.404 -1.840 7.772 1.00 74.06 81 PRO A CA 1
ATOM 649 C C . PRO A 1 81 ? -18.669 -3.084 8.635 1.00 74.06 81 PRO A C 1
ATOM 651 O O . PRO A 1 81 ? -19.807 -3.519 8.752 1.00 74.06 81 PRO A O 1
ATOM 654 N N . TYR A 1 82 ? -17.629 -3.665 9.245 1.00 80.12 82 TYR A N 1
ATOM 655 C CA . TYR A 1 82 ? -17.753 -4.875 10.066 1.00 80.12 82 TYR A CA 1
ATOM 656 C C . TYR A 1 82 ? -17.980 -4.583 11.549 1.00 80.12 82 TYR A C 1
ATOM 658 O O . TYR A 1 82 ? -18.670 -5.337 12.223 1.00 80.12 82 TYR A O 1
ATOM 666 N N . CYS A 1 83 ? -17.366 -3.524 12.085 1.00 80.62 83 CYS A N 1
ATOM 667 C CA . CYS A 1 83 ? -17.453 -3.205 13.514 1.00 80.62 83 CYS A CA 1
ATOM 668 C C . CYS A 1 83 ? -18.100 -1.854 13.812 1.00 80.62 83 CYS A C 1
ATOM 670 O O . CYS A 1 83 ? -18.197 -1.488 14.980 1.00 80.62 83 CYS A O 1
ATOM 672 N N . ASN A 1 84 ? -18.496 -1.101 12.780 1.00 76.88 84 ASN A N 1
ATOM 673 C CA . ASN A 1 84 ? -19.085 0.236 12.867 1.00 76.88 84 ASN A CA 1
ATOM 674 C C . ASN A 1 84 ? -18.285 1.246 13.706 1.00 76.88 84 ASN A C 1
ATOM 676 O O . ASN A 1 84 ? -18.787 2.316 14.044 1.00 76.88 84 ASN A O 1
ATOM 680 N N . LYS A 1 85 ? -17.016 0.948 14.014 1.00 77.12 85 LYS A N 1
ATOM 681 C CA . LYS A 1 85 ? -16.121 1.895 14.672 1.00 77.12 85 LYS A CA 1
ATOM 682 C C . LYS A 1 85 ? -15.537 2.854 13.647 1.00 77.12 85 LYS A C 1
ATOM 684 O O . LYS A 1 85 ? -15.085 2.439 12.577 1.00 77.12 85 LYS A O 1
ATOM 689 N N . LYS A 1 86 ? -15.552 4.132 14.015 1.00 71.06 86 LYS A N 1
ATOM 690 C CA . LYS A 1 86 ? -14.929 5.226 13.274 1.00 71.06 86 LYS A CA 1
ATOM 691 C C . LYS A 1 86 ? -13.448 5.295 13.622 1.00 71.06 86 LYS A C 1
ATOM 693 O O . LYS A 1 86 ? -13.079 5.087 14.778 1.00 71.06 86 LYS A O 1
ATOM 698 N N . PHE A 1 87 ? -12.611 5.569 12.629 1.00 68.62 87 PHE A N 1
ATOM 699 C CA . PHE A 1 87 ? -11.190 5.834 12.839 1.00 68.62 87 PHE A CA 1
ATOM 700 C C . PHE A 1 87 ? -11.009 7.274 13.346 1.00 68.62 87 PHE A C 1
ATOM 702 O O . PHE A 1 87 ? -10.729 8.162 12.554 1.00 68.62 87 PHE A O 1
ATOM 709 N N . ASN A 1 88 ? -11.220 7.484 14.652 1.00 57.12 88 ASN A N 1
ATOM 710 C CA . ASN A 1 88 ? -11.016 8.757 15.364 1.00 57.12 88 ASN A CA 1
ATOM 711 C C . ASN A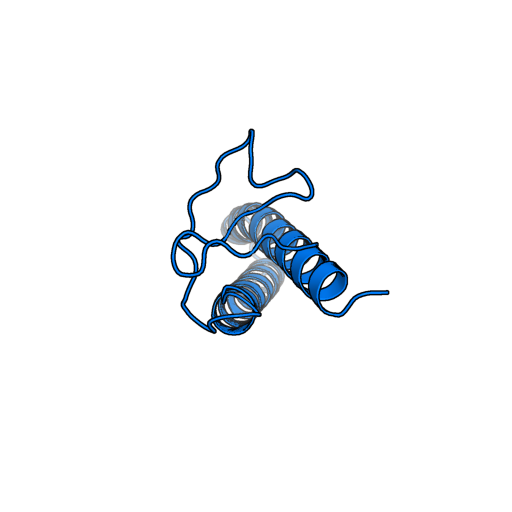 1 88 ? -9.738 8.713 16.217 1.00 57.12 88 ASN A C 1
ATOM 713 O O . ASN A 1 88 ? -9.460 7.631 16.787 1.00 57.12 88 ASN A O 1
#

pLDDT: mean 74.99, std 10.6, range [46.81, 88.69]

Radius of gyration: 15.66 Å; chains: 1; bounding box: 37×20×41 Å

Foldseek 3Di:
DDPLVVLLVLLVVLVVLLVVLVVLCVVCVVDPDCVSNVSSVVSVVVSVVSCVVSQADPPPRHRAPPDCDVVQSVDQFDAGPPPRDGSD